Protein AF-A0A662DTV0-F1 (afdb_monomer)

pLDDT: mean 72.06, std 16.91, range [23.97, 91.62]

Structure (mmCIF, N/CA/C/O backbone):
data_AF-A0A662DTV0-F1
#
_entry.id   AF-A0A662DTV0-F1
#
loop_
_atom_site.group_PDB
_atom_site.id
_atom_site.type_symbol
_atom_site.label_atom_id
_atom_site.label_alt_id
_atom_site.label_comp_id
_atom_site.label_asym_id
_atom_site.label_entity_id
_atom_site.label_seq_id
_atom_site.pdbx_PDB_ins_code
_atom_site.Cartn_x
_atom_site.Cartn_y
_atom_site.Cartn_z
_atom_site.occupancy
_atom_site.B_iso_or_equiv
_atom_site.auth_seq_id
_atom_site.auth_comp_id
_atom_site.auth_asym_id
_atom_site.auth_atom_id
_atom_site.pdbx_PDB_model_num
ATOM 1 N N . MET A 1 1 ? -11.397 -15.034 25.113 1.00 41.50 1 MET A N 1
ATOM 2 C CA . MET A 1 1 ? -11.852 -14.228 23.962 1.00 41.50 1 MET A CA 1
ATOM 3 C C . MET A 1 1 ? -11.021 -12.964 23.970 1.00 41.50 1 MET A C 1
ATOM 5 O O . MET A 1 1 ? -11.025 -12.303 24.999 1.00 41.50 1 MET A O 1
ATOM 9 N N . ALA A 1 2 ? -10.273 -12.688 22.901 1.00 46.16 2 ALA A N 1
ATOM 10 C CA . ALA A 1 2 ? -9.520 -11.441 22.784 1.00 46.16 2 ALA A CA 1
ATOM 11 C C . ALA A 1 2 ? -10.490 -10.250 22.849 1.00 46.16 2 ALA A C 1
ATOM 13 O O . ALA A 1 2 ? -11.590 -10.316 22.279 1.00 46.16 2 ALA A O 1
ATOM 14 N N . SER A 1 3 ? -10.119 -9.193 23.571 1.00 58.50 3 SER A N 1
ATOM 15 C CA . SER A 1 3 ? -10.945 -7.985 23.652 1.00 58.50 3 SER A CA 1
ATOM 16 C C . SER A 1 3 ? -11.079 -7.343 22.260 1.00 58.50 3 SER A C 1
ATOM 18 O O . SER A 1 3 ? -10.345 -7.667 21.322 1.00 58.50 3 SER A O 1
ATOM 20 N N . LEU A 1 4 ? -12.065 -6.461 22.079 1.00 57.97 4 LEU A N 1
ATOM 21 C CA . LEU A 1 4 ? -12.204 -5.699 20.831 1.00 57.97 4 LEU A CA 1
ATOM 22 C C . LEU A 1 4 ? -10.923 -4.888 20.527 1.00 57.97 4 LEU A C 1
ATOM 24 O O . LEU A 1 4 ? -10.518 -4.800 19.374 1.00 57.97 4 LEU A O 1
ATOM 28 N N . ASP A 1 5 ? -10.256 -4.401 21.578 1.00 68.56 5 ASP A N 1
ATOM 29 C CA . ASP A 1 5 ? -8.988 -3.665 21.525 1.00 68.56 5 ASP A CA 1
ATOM 30 C C . ASP A 1 5 ? -7.803 -4.539 21.073 1.00 68.56 5 ASP A C 1
ATOM 32 O O . ASP A 1 5 ? -7.000 -4.145 20.232 1.00 68.56 5 ASP A O 1
ATOM 36 N N . GLU A 1 6 ? -7.726 -5.784 2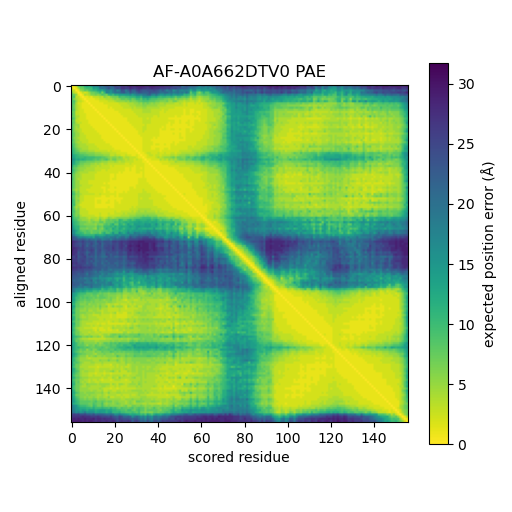1.543 1.00 73.44 6 GLU A N 1
ATOM 37 C CA . GLU A 1 6 ? -6.647 -6.703 21.165 1.00 73.44 6 GLU A CA 1
ATOM 38 C C . GLU A 1 6 ? -6.739 -7.116 19.687 1.00 73.44 6 GLU A C 1
ATOM 40 O O . GLU A 1 6 ? -5.738 -7.089 18.970 1.00 73.44 6 GLU A O 1
ATOM 45 N N . ARG A 1 7 ? -7.955 -7.394 19.192 1.00 69.75 7 ARG A N 1
ATOM 46 C CA . ARG A 1 7 ? -8.196 -7.649 17.759 1.00 69.75 7 ARG A CA 1
ATOM 47 C C . ARG A 1 7 ? -7.878 -6.430 16.897 1.00 69.75 7 ARG A C 1
ATOM 49 O O . ARG A 1 7 ? -7.305 -6.587 15.825 1.00 69.75 7 ARG A O 1
ATOM 56 N N . PHE A 1 8 ? -8.211 -5.232 17.370 1.00 75.06 8 PHE A N 1
ATOM 57 C CA . PHE A 1 8 ? -7.868 -3.983 16.694 1.00 75.06 8 PHE A CA 1
ATOM 58 C C . PHE A 1 8 ? -6.349 -3.823 16.528 1.00 75.06 8 PHE A C 1
ATOM 60 O O . PHE A 1 8 ? -5.864 -3.581 15.422 1.00 75.06 8 PHE A O 1
ATOM 67 N N . ARG A 1 9 ? -5.579 -4.031 17.601 1.00 80.06 9 ARG A N 1
ATOM 68 C CA . ARG A 1 9 ? -4.113 -3.938 17.554 1.00 80.06 9 ARG A CA 1
ATOM 69 C C . ARG A 1 9 ? -3.495 -4.983 16.627 1.00 80.06 9 ARG A C 1
ATOM 71 O O . ARG A 1 9 ? -2.518 -4.677 15.949 1.00 80.06 9 ARG A O 1
ATOM 78 N N . GLU A 1 10 ? -4.058 -6.188 16.579 1.00 79.12 10 GLU A N 1
ATOM 79 C CA . GLU A 1 10 ? -3.642 -7.241 15.644 1.00 79.12 10 GLU A CA 1
ATOM 80 C C . GLU A 1 10 ? -3.814 -6.790 14.183 1.00 79.12 10 GLU A C 1
ATOM 82 O O . GLU A 1 10 ? -2.883 -6.885 13.387 1.00 79.12 10 GLU A O 1
ATOM 87 N N . ILE A 1 11 ? -4.976 -6.221 13.851 1.00 75.06 11 ILE A N 1
ATOM 88 C CA . ILE A 1 11 ? -5.298 -5.734 12.502 1.00 75.06 11 ILE A CA 1
ATOM 89 C C . ILE A 1 11 ? -4.327 -4.636 12.069 1.00 75.06 11 ILE A C 1
ATOM 91 O O . ILE A 1 11 ? -3.787 -4.692 10.965 1.00 75.06 11 ILE A O 1
ATOM 95 N N . ILE A 1 12 ? -4.065 -3.660 12.942 1.00 79.00 12 ILE A N 1
ATOM 96 C CA . ILE A 1 12 ? -3.131 -2.572 12.632 1.00 79.00 12 ILE A CA 1
ATOM 97 C C . ILE A 1 12 ? -1.706 -3.104 12.435 1.00 79.00 12 ILE A C 1
ATOM 99 O O . ILE A 1 12 ? -1.008 -2.642 11.539 1.00 79.00 12 ILE A O 1
ATOM 103 N N . LYS A 1 13 ? -1.271 -4.111 13.202 1.00 83.31 13 LYS A N 1
ATOM 104 C CA . LYS A 1 13 ? 0.037 -4.753 12.982 1.00 83.31 13 LYS A CA 1
ATOM 105 C C . LYS A 1 13 ? 0.123 -5.459 11.630 1.00 83.31 13 LYS A C 1
ATOM 107 O O . LYS A 1 13 ? 1.164 -5.380 10.984 1.00 83.31 13 LYS A O 1
ATOM 112 N N . ILE A 1 14 ? -0.949 -6.129 11.201 1.00 80.62 14 ILE A N 1
ATOM 113 C CA . ILE A 1 14 ? -1.010 -6.755 9.872 1.00 80.62 14 ILE A CA 1
ATOM 114 C C . ILE A 1 14 ? -0.931 -5.679 8.786 1.00 80.62 14 ILE A C 1
ATOM 116 O O . ILE A 1 14 ? -0.141 -5.825 7.858 1.00 80.62 14 ILE A O 1
ATOM 120 N N . ALA A 1 15 ? -1.677 -4.579 8.934 1.00 78.00 15 ALA A N 1
ATOM 121 C CA . ALA A 1 15 ? -1.624 -3.449 8.009 1.00 78.00 15 ALA A CA 1
ATOM 122 C C . ALA A 1 15 ? -0.204 -2.861 7.911 1.00 78.00 15 ALA A C 1
ATOM 124 O O . ALA A 1 15 ? 0.338 -2.770 6.818 1.00 78.00 15 ALA A O 1
ATOM 125 N N . ILE A 1 16 ? 0.456 -2.587 9.046 1.00 82.44 16 ILE A N 1
ATOM 126 C CA . ILE A 1 16 ? 1.856 -2.121 9.078 1.00 82.44 16 ILE A CA 1
ATOM 127 C C . ILE A 1 16 ? 2.778 -3.094 8.338 1.00 82.44 16 ILE A C 1
ATOM 129 O O . ILE A 1 16 ? 3.610 -2.667 7.543 1.00 82.44 16 ILE A O 1
ATOM 133 N N . SER A 1 17 ? 2.635 -4.399 8.584 1.00 83.88 17 SER A N 1
ATOM 134 C CA . SER A 1 17 ? 3.464 -5.397 7.909 1.00 83.88 17 SER A CA 1
ATOM 135 C C . SER A 1 17 ? 3.215 -5.426 6.401 1.00 83.88 17 SER A C 1
ATOM 137 O O . SER A 1 17 ? 4.162 -5.639 5.646 1.00 83.88 17 SER A O 1
ATOM 139 N N . ASN A 1 18 ? 1.976 -5.219 5.948 1.00 79.06 18 ASN A N 1
ATOM 140 C CA . ASN A 1 18 ? 1.659 -5.138 4.524 1.00 79.06 18 ASN A CA 1
ATOM 141 C C . ASN A 1 18 ? 2.342 -3.930 3.870 1.00 79.06 18 ASN A C 1
ATOM 143 O O . ASN A 1 18 ? 2.998 -4.120 2.847 1.00 79.06 18 ASN A O 1
ATOM 147 N N . GLU A 1 19 ? 2.279 -2.755 4.501 1.00 81.62 19 GLU A N 1
ATOM 148 C CA . GLU A 1 19 ? 2.956 -1.537 4.031 1.00 81.62 19 GLU A CA 1
ATOM 149 C C . GLU A 1 19 ? 4.479 -1.717 3.947 1.00 81.62 19 GLU A C 1
ATOM 151 O O . GLU A 1 19 ? 5.105 -1.433 2.929 1.00 81.62 19 GLU A O 1
ATOM 156 N N . GLU A 1 20 ? 5.099 -2.290 4.982 1.00 86.00 20 GLU A N 1
ATOM 157 C CA . GLU A 1 20 ? 6.543 -2.573 4.982 1.00 86.00 20 GLU A CA 1
ATOM 158 C C . GLU A 1 20 ? 6.936 -3.594 3.899 1.00 86.00 20 GLU A C 1
ATOM 160 O O . GLU A 1 20 ? 8.000 -3.497 3.283 1.00 86.00 20 GLU A O 1
ATOM 165 N N . ASN A 1 21 ? 6.069 -4.573 3.629 1.00 84.25 21 ASN A N 1
ATOM 166 C CA . ASN A 1 21 ? 6.285 -5.546 2.563 1.00 84.25 21 ASN A CA 1
ATOM 167 C C . ASN A 1 21 ? 6.112 -4.930 1.165 1.00 84.25 21 ASN A C 1
ATOM 169 O O . ASN A 1 21 ? 6.797 -5.365 0.233 1.00 84.25 21 ASN A O 1
ATOM 173 N N . ALA A 1 22 ? 5.195 -3.974 0.994 1.00 78.81 22 ALA A N 1
ATOM 174 C CA . ALA A 1 22 ? 5.006 -3.225 -0.248 1.00 78.81 22 ALA A CA 1
ATOM 175 C C . ALA A 1 22 ? 6.206 -2.305 -0.511 1.00 78.81 22 ALA A C 1
ATOM 177 O O . ALA A 1 22 ? 6.817 -2.377 -1.578 1.00 78.81 22 ALA A O 1
ATOM 178 N N . GLU A 1 23 ? 6.646 -1.565 0.507 1.00 88.94 23 GLU A N 1
ATOM 179 C CA . GLU A 1 23 ? 7.847 -0.730 0.467 1.00 88.94 23 GLU A CA 1
ATOM 180 C C . GLU A 1 23 ? 9.074 -1.520 0.003 1.00 88.94 23 GLU A C 1
ATOM 182 O O . GLU A 1 23 ? 9.742 -1.152 -0.974 1.00 88.94 23 GLU A O 1
ATOM 187 N N . LYS A 1 24 ? 9.317 -2.667 0.649 1.00 89.19 24 LYS A N 1
ATOM 188 C CA . LYS A 1 24 ? 10.449 -3.529 0.321 1.00 89.19 24 LYS A CA 1
ATOM 189 C C . LYS A 1 24 ? 10.346 -4.052 -1.106 1.00 89.19 24 LYS A C 1
ATOM 191 O O . LYS A 1 24 ? 11.339 -4.054 -1.834 1.00 89.19 24 LYS A O 1
ATOM 196 N N . PHE A 1 25 ? 9.154 -4.490 -1.513 1.00 86.81 25 PHE A N 1
ATOM 197 C CA . PHE A 1 25 ? 8.901 -4.946 -2.876 1.00 86.81 25 PHE A CA 1
ATOM 198 C C . PHE A 1 25 ? 9.252 -3.858 -3.896 1.00 86.81 25 PHE A C 1
ATOM 200 O O . PHE A 1 25 ? 9.972 -4.134 -4.857 1.00 86.81 25 PHE A O 1
ATOM 207 N N . TYR A 1 26 ? 8.811 -2.623 -3.663 1.00 86.69 26 TYR A N 1
ATOM 208 C CA . TYR A 1 26 ? 9.067 -1.509 -4.565 1.00 86.69 26 TYR A CA 1
ATOM 209 C C . TYR A 1 26 ? 10.545 -1.134 -4.643 1.00 86.69 26 TYR A C 1
ATOM 211 O O . TYR A 1 26 ? 11.060 -0.911 -5.743 1.00 86.69 26 TYR A O 1
ATOM 219 N N . ARG A 1 27 ? 11.273 -1.150 -3.520 1.00 91.62 27 ARG A N 1
ATOM 220 C CA . ARG A 1 27 ? 12.732 -0.956 -3.537 1.00 91.62 27 ARG A CA 1
ATOM 221 C C . ARG A 1 27 ? 13.463 -2.068 -4.279 1.00 91.62 27 ARG A C 1
ATOM 223 O O . ARG A 1 27 ? 14.354 -1.780 -5.082 1.00 91.62 27 ARG A O 1
ATOM 230 N N . ASP A 1 28 ? 13.078 -3.319 -4.043 1.00 88.12 28 ASP A N 1
ATOM 231 C CA . ASP A 1 28 ? 13.673 -4.479 -4.708 1.00 88.12 28 ASP A CA 1
ATOM 232 C C . ASP A 1 28 ? 13.402 -4.446 -6.223 1.00 88.12 28 ASP A C 1
ATOM 234 O O . ASP A 1 28 ? 14.286 -4.761 -7.023 1.00 88.12 28 ASP A O 1
ATOM 238 N N . ALA A 1 29 ? 12.203 -4.026 -6.632 1.00 84.06 29 ALA A N 1
ATOM 239 C CA . ALA A 1 29 ? 11.834 -3.826 -8.029 1.00 84.06 29 ALA A CA 1
ATOM 240 C C . ALA A 1 29 ? 12.626 -2.673 -8.673 1.00 84.06 29 ALA A C 1
ATOM 242 O O . ALA A 1 29 ? 13.192 -2.837 -9.758 1.00 84.06 29 ALA A O 1
ATOM 243 N N . ALA A 1 30 ? 12.741 -1.534 -7.982 1.00 88.06 30 ALA A N 1
ATOM 244 C CA . ALA A 1 30 ? 13.502 -0.369 -8.433 1.00 88.06 30 ALA A CA 1
ATOM 245 C C . ALA A 1 30 ? 14.997 -0.676 -8.641 1.00 88.06 30 ALA A C 1
ATOM 247 O O . ALA A 1 30 ? 15.644 -0.081 -9.502 1.00 88.06 30 ALA A O 1
ATOM 248 N N . ALA A 1 31 ? 15.555 -1.613 -7.869 1.00 87.62 31 ALA A N 1
ATOM 249 C CA . ALA A 1 31 ? 16.939 -2.058 -8.019 1.00 87.62 31 ALA A CA 1
ATOM 250 C C . ALA A 1 31 ? 17.172 -2.946 -9.258 1.00 87.62 31 ALA A C 1
ATOM 252 O O . ALA A 1 31 ? 18.312 -3.070 -9.708 1.00 87.62 31 ALA A O 1
ATOM 253 N N . LYS A 1 32 ? 16.117 -3.568 -9.803 1.00 81.44 32 LYS A N 1
ATOM 254 C CA . LYS A 1 32 ? 16.195 -4.538 -10.912 1.00 81.44 32 LYS A CA 1
ATOM 255 C C . LYS A 1 32 ? 15.799 -3.953 -12.270 1.00 81.44 32 LYS A C 1
ATOM 257 O O . LYS A 1 32 ? 16.231 -4.467 -13.302 1.00 81.44 32 LYS A O 1
ATOM 262 N N . VAL A 1 33 ? 14.978 -2.903 -12.292 1.00 75.88 33 VAL A N 1
ATOM 263 C CA . VAL A 1 33 ? 14.552 -2.249 -13.537 1.00 75.88 33 VAL A CA 1
ATOM 264 C C . VAL A 1 33 ? 15.678 -1.399 -14.142 1.00 75.88 33 VAL A C 1
ATOM 266 O O . VAL A 1 33 ? 16.464 -0.779 -13.431 1.00 75.88 33 VAL A O 1
ATOM 269 N N . LYS A 1 34 ? 15.766 -1.383 -15.479 1.00 76.56 34 LYS A N 1
ATOM 270 C CA . LYS A 1 34 ? 16.810 -0.658 -16.231 1.00 76.56 34 LYS A CA 1
ATOM 271 C C . LYS A 1 34 ? 16.401 0.748 -16.677 1.00 76.56 34 LYS A C 1
ATOM 273 O O . LYS A 1 34 ? 17.269 1.539 -17.017 1.00 76.56 34 LYS A O 1
ATOM 278 N N . LEU A 1 35 ? 15.101 1.022 -16.735 1.00 76.44 35 LEU A N 1
ATOM 279 C CA . LEU A 1 35 ? 14.543 2.295 -17.184 1.00 76.44 35 LEU A CA 1
ATOM 280 C C . LEU A 1 35 ? 14.503 3.293 -16.015 1.00 76.44 35 LEU A C 1
ATOM 282 O O . LEU A 1 35 ? 13.964 2.982 -14.952 1.00 76.44 35 LEU A O 1
ATOM 286 N N . ASP A 1 36 ? 15.060 4.489 -16.205 1.00 79.62 36 ASP A N 1
ATOM 287 C CA . ASP A 1 36 ? 15.213 5.486 -15.132 1.00 79.62 36 ASP A CA 1
ATOM 288 C C . ASP A 1 36 ? 13.875 6.073 -14.653 1.00 79.62 36 ASP A C 1
ATOM 290 O O . ASP A 1 36 ? 13.684 6.302 -13.453 1.00 79.62 36 ASP A O 1
ATOM 294 N N . HIS A 1 37 ? 12.919 6.282 -15.562 1.00 75.31 37 HIS A N 1
ATOM 295 C CA . HIS A 1 37 ? 11.580 6.761 -15.208 1.00 75.31 37 HIS A CA 1
ATOM 296 C C . HIS A 1 37 ? 10.802 5.706 -14.418 1.00 75.31 37 HIS A C 1
ATOM 298 O O . HIS A 1 37 ? 10.217 6.022 -13.384 1.00 75.31 37 HIS A O 1
ATOM 304 N N . ALA A 1 38 ? 10.889 4.439 -14.830 1.00 76.50 38 ALA A N 1
ATOM 305 C CA . ALA A 1 38 ? 10.314 3.311 -14.107 1.00 76.50 38 ALA A CA 1
ATOM 306 C C . ALA A 1 38 ? 10.890 3.176 -12.693 1.00 76.50 38 ALA A C 1
ATOM 308 O O . ALA A 1 38 ? 10.157 2.995 -11.722 1.00 76.50 38 ALA A O 1
ATOM 309 N N . LYS A 1 39 ? 12.215 3.301 -12.566 1.00 84.44 39 LYS A N 1
ATOM 310 C CA . LYS A 1 39 ? 12.905 3.287 -11.275 1.00 84.44 39 LYS A CA 1
ATOM 311 C C . LYS A 1 39 ? 12.423 4.415 -10.367 1.00 84.44 39 LYS A C 1
ATOM 313 O O . LYS A 1 39 ? 12.174 4.176 -9.189 1.00 84.44 39 LYS A O 1
ATOM 318 N N . THR A 1 40 ? 12.285 5.622 -10.911 1.00 86.31 40 THR A N 1
ATOM 319 C CA . THR A 1 40 ? 11.772 6.783 -10.170 1.00 86.31 40 THR A CA 1
ATOM 320 C C . THR A 1 40 ? 10.352 6.528 -9.669 1.00 86.31 40 THR A C 1
ATOM 322 O O . THR A 1 40 ? 10.110 6.669 -8.474 1.00 86.31 40 THR A O 1
ATOM 325 N N . ALA A 1 41 ? 9.451 6.054 -10.535 1.00 79.19 41 ALA A N 1
ATOM 326 C CA . ALA A 1 41 ? 8.071 5.749 -10.159 1.00 79.19 41 ALA A CA 1
ATOM 327 C C . ALA A 1 41 ? 7.979 4.689 -9.043 1.00 79.19 41 ALA A C 1
ATOM 329 O O . ALA A 1 41 ? 7.229 4.865 -8.087 1.00 79.19 41 ALA A O 1
ATOM 330 N N . LEU A 1 42 ? 8.779 3.619 -9.119 1.00 85.06 42 LEU A N 1
ATOM 331 C CA . LEU A 1 42 ? 8.820 2.579 -8.082 1.00 85.06 42 LEU A CA 1
ATOM 332 C C . LEU A 1 42 ? 9.371 3.111 -6.746 1.00 85.06 42 LEU A C 1
ATOM 334 O O . LEU A 1 42 ? 8.881 2.739 -5.685 1.00 85.06 42 LEU A O 1
ATOM 338 N N . LEU A 1 43 ? 10.373 3.995 -6.769 1.00 89.19 43 LEU A N 1
ATOM 339 C CA . LEU A 1 43 ? 10.909 4.607 -5.546 1.00 89.19 43 LEU A CA 1
ATOM 340 C C . LEU A 1 43 ? 9.944 5.612 -4.905 1.00 89.19 43 LEU A C 1
ATOM 342 O O . LEU A 1 43 ? 9.974 5.773 -3.684 1.00 89.19 43 LEU A O 1
ATOM 346 N N . GLU A 1 44 ? 9.117 6.286 -5.704 1.00 81.94 44 GLU A N 1
ATOM 347 C CA . GLU A 1 44 ? 8.043 7.146 -5.203 1.00 81.94 44 GLU A CA 1
ATOM 348 C C . GLU A 1 44 ? 6.977 6.326 -4.477 1.00 81.94 44 GLU A C 1
ATOM 350 O O . GLU A 1 44 ? 6.686 6.646 -3.327 1.00 81.94 44 GLU A O 1
ATOM 355 N N . LEU A 1 45 ? 6.510 5.222 -5.077 1.00 78.44 45 LEU A N 1
ATOM 356 C CA . LEU A 1 45 ? 5.580 4.290 -4.424 1.00 78.44 45 LEU A CA 1
ATOM 357 C C . LEU A 1 45 ? 6.163 3.765 -3.105 1.00 78.44 45 LEU A C 1
ATOM 359 O O . LEU A 1 45 ? 5.543 3.904 -2.060 1.00 78.44 45 LEU A O 1
ATOM 363 N N . ALA A 1 46 ? 7.422 3.302 -3.093 1.00 84.88 46 ALA A N 1
ATOM 364 C CA . ALA A 1 46 ? 8.081 2.863 -1.853 1.00 84.88 46 ALA A CA 1
ATOM 365 C C . ALA A 1 46 ? 8.072 3.935 -0.742 1.00 84.88 46 ALA A C 1
ATOM 367 O O . ALA A 1 46 ? 7.979 3.631 0.451 1.00 84.88 46 ALA A O 1
ATOM 368 N N . LYS A 1 47 ? 8.217 5.210 -1.115 1.00 80.44 47 LYS A N 1
ATOM 369 C CA . LYS A 1 47 ? 8.197 6.322 -0.162 1.00 80.44 47 LYS A CA 1
ATOM 370 C C . LYS A 1 47 ? 6.786 6.579 0.380 1.00 80.44 47 LYS A C 1
ATOM 372 O O . LYS A 1 47 ? 6.670 6.925 1.555 1.00 80.44 47 LYS A O 1
ATOM 377 N N . GLU A 1 48 ? 5.757 6.426 -0.448 1.00 69.31 48 GLU A N 1
ATOM 378 C CA . GLU A 1 48 ? 4.350 6.527 -0.041 1.00 69.31 48 GLU A CA 1
ATOM 379 C C . GLU A 1 48 ? 4.019 5.440 1.001 1.00 69.31 48 GLU A C 1
ATOM 381 O O . GLU A 1 48 ? 3.618 5.796 2.114 1.00 69.31 48 GLU A O 1
ATOM 386 N N . GLU A 1 49 ? 4.396 4.178 0.752 1.00 77.88 49 GLU A N 1
ATOM 387 C CA . GLU A 1 49 ? 4.183 3.066 1.706 1.00 77.88 49 GLU A CA 1
ATOM 388 C C . GLU A 1 49 ? 4.933 3.249 3.029 1.00 77.88 49 GLU A C 1
ATOM 390 O O . GLU A 1 49 ? 4.443 2.912 4.109 1.00 77.88 49 GLU A O 1
ATOM 395 N N . THR A 1 50 ? 6.128 3.854 2.986 1.00 79.25 50 THR A N 1
ATOM 396 C CA . THR A 1 50 ? 6.846 4.222 4.219 1.00 79.25 50 THR A CA 1
ATOM 397 C C . THR A 1 50 ? 5.991 5.168 5.071 1.00 79.25 50 THR A C 1
ATOM 399 O O . THR A 1 50 ? 5.866 4.984 6.284 1.00 79.25 50 THR A O 1
ATOM 402 N N . GLY A 1 51 ? 5.379 6.173 4.438 1.00 73.06 51 GLY A N 1
ATOM 403 C CA . GLY A 1 51 ? 4.502 7.131 5.107 1.00 73.06 51 GLY A CA 1
ATOM 404 C C . GLY A 1 51 ? 3.243 6.479 5.684 1.00 73.06 51 GLY A C 1
ATOM 405 O O . GLY A 1 51 ? 2.833 6.829 6.796 1.00 73.06 51 GLY A O 1
ATOM 406 N N . HIS A 1 52 ? 2.661 5.508 4.976 1.00 76.44 52 HIS A N 1
ATOM 407 C CA . HIS A 1 52 ? 1.522 4.721 5.452 1.00 76.44 52 HIS A CA 1
ATOM 408 C C . HIS A 1 52 ? 1.885 3.886 6.683 1.00 76.44 52 HIS A C 1
ATOM 410 O O . HIS A 1 52 ? 1.221 3.994 7.720 1.00 76.44 52 HIS A O 1
ATOM 416 N N . ALA A 1 53 ? 2.991 3.136 6.626 1.00 77.69 53 ALA A N 1
ATOM 417 C CA . ALA A 1 53 ? 3.480 2.340 7.749 1.00 77.69 53 ALA A CA 1
ATOM 418 C C . ALA A 1 53 ? 3.739 3.207 8.993 1.00 77.69 53 ALA A C 1
ATOM 420 O O . ALA A 1 53 ? 3.337 2.851 10.103 1.00 77.69 53 ALA A O 1
ATOM 421 N N . GLU A 1 54 ? 4.387 4.365 8.829 1.00 77.88 54 GLU A N 1
ATOM 422 C CA . GLU A 1 54 ? 4.635 5.309 9.924 1.00 77.88 54 GLU A CA 1
ATOM 423 C C . GLU A 1 54 ? 3.341 5.867 10.524 1.00 77.88 54 GLU A C 1
ATOM 425 O O . GLU A 1 54 ? 3.229 6.015 11.745 1.00 77.88 54 GLU A O 1
ATOM 430 N N . PHE A 1 55 ? 2.351 6.174 9.687 1.00 72.56 55 PHE A N 1
ATOM 431 C CA . PHE A 1 55 ? 1.051 6.652 10.139 1.00 72.56 55 PHE A CA 1
ATOM 432 C C . PHE A 1 55 ? 0.296 5.581 10.939 1.00 72.56 55 PHE A C 1
ATOM 434 O O . PHE A 1 55 ? -0.194 5.862 12.035 1.00 72.56 55 PHE A O 1
ATOM 441 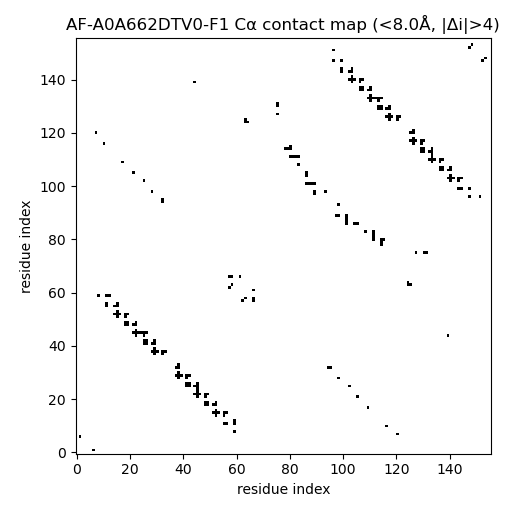N N . LEU A 1 56 ? 0.276 4.339 10.452 1.00 76.75 56 LEU A N 1
ATOM 442 C CA . LEU A 1 56 ? -0.337 3.206 11.146 1.00 76.75 56 LEU A CA 1
ATOM 443 C C . LEU A 1 56 ? 0.379 2.874 12.466 1.00 76.75 56 LEU A C 1
ATOM 445 O O . LEU A 1 56 ? -0.280 2.579 13.464 1.00 76.75 56 LEU A O 1
ATOM 449 N N . LYS A 1 57 ? 1.714 2.992 12.520 1.00 83.75 57 LYS A N 1
ATOM 450 C CA . LYS A 1 57 ? 2.491 2.864 13.768 1.00 83.75 57 LYS A CA 1
ATOM 451 C C . LYS A 1 57 ? 2.079 3.913 14.800 1.00 83.75 57 LYS A C 1
ATOM 453 O O . LYS A 1 57 ? 1.834 3.561 15.952 1.00 83.75 57 LYS A O 1
ATOM 458 N N . LYS A 1 58 ? 1.905 5.175 14.387 1.00 76.44 58 LYS A N 1
ATOM 459 C CA . LYS A 1 58 ? 1.405 6.240 15.277 1.00 76.44 58 LYS A CA 1
ATOM 460 C C . LYS A 1 58 ? 0.006 5.929 15.805 1.00 76.44 58 LYS A C 1
ATOM 462 O O . LYS A 1 58 ? -0.237 6.121 16.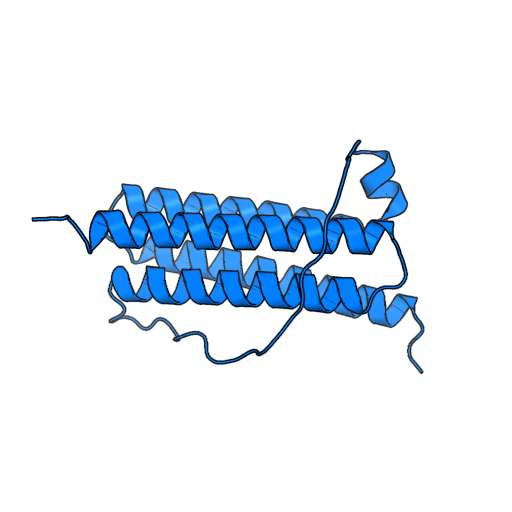992 1.00 76.44 58 LYS A O 1
ATOM 467 N N . ILE A 1 59 ? -0.887 5.396 14.967 1.00 76.81 59 ILE A N 1
ATOM 468 C CA . ILE A 1 59 ? -2.219 4.941 15.400 1.00 76.81 59 ILE A CA 1
ATOM 469 C C . ILE A 1 59 ? -2.111 3.818 16.440 1.00 76.81 59 ILE A C 1
ATOM 471 O O . ILE A 1 59 ? -2.832 3.838 17.436 1.00 76.81 59 ILE A O 1
ATOM 475 N N . LEU A 1 60 ? -1.207 2.854 16.244 1.00 82.06 60 LEU A N 1
ATOM 476 C CA . LEU A 1 60 ? -1.009 1.739 17.175 1.00 82.06 60 LEU A CA 1
ATOM 477 C C . LEU A 1 60 ? -0.468 2.189 18.547 1.00 82.06 60 LEU A C 1
ATOM 479 O O . LEU A 1 60 ? -0.771 1.559 19.570 1.00 82.06 60 LEU A O 1
ATOM 483 N N . GLU A 1 61 ? 0.351 3.243 18.560 1.00 83.81 61 GLU A N 1
ATOM 484 C CA . GLU A 1 61 ? 0.986 3.805 19.758 1.00 83.81 61 GLU A CA 1
ATOM 485 C C . GLU A 1 61 ? 0.086 4.787 20.517 1.00 83.81 61 GLU A C 1
ATOM 487 O O . GLU A 1 61 ? 0.009 4.714 21.741 1.00 83.81 61 GLU A O 1
ATOM 492 N N . GLN A 1 62 ? -0.571 5.704 19.802 1.00 78.06 62 GLN A N 1
ATOM 493 C CA . GLN A 1 62 ? -1.257 6.870 20.379 1.00 78.06 62 GLN A CA 1
ATOM 494 C C . GLN A 1 62 ? -2.786 6.749 20.336 1.00 78.06 62 GLN A C 1
ATOM 496 O O . GLN A 1 62 ? -3.483 7.489 21.024 1.00 78.06 62 GLN A O 1
ATOM 501 N N . GLY A 1 63 ? -3.317 5.806 19.555 1.00 71.31 63 GLY A N 1
ATOM 502 C CA . GLY A 1 63 ? -4.746 5.681 19.297 1.00 71.31 63 GLY A CA 1
ATOM 503 C C . GLY A 1 63 ? -5.230 6.601 18.172 1.00 71.31 63 GLY A C 1
ATOM 504 O O . GLY A 1 63 ? -4.630 7.624 17.846 1.00 71.31 63 GLY A O 1
ATOM 505 N N . VAL A 1 64 ? -6.348 6.214 17.553 1.00 69.19 64 VAL A N 1
ATOM 506 C CA . VAL A 1 64 ? -6.929 6.901 16.385 1.00 69.19 64 VAL A CA 1
ATOM 507 C C . VAL A 1 64 ? -7.345 8.340 16.712 1.00 69.19 64 VAL A C 1
ATOM 509 O O . VAL A 1 64 ? -7.185 9.233 15.883 1.00 69.19 64 VAL A O 1
ATOM 512 N N . GLU A 1 65 ? -7.862 8.582 17.919 1.00 66.38 65 GLU A N 1
ATOM 513 C CA . GLU A 1 65 ? -8.405 9.888 18.304 1.00 66.38 65 GLU A CA 1
ATOM 514 C C . GLU A 1 65 ? -7.332 10.972 18.415 1.00 66.38 65 GLU A C 1
ATOM 516 O O . GLU A 1 65 ? -7.521 12.061 17.878 1.00 66.38 65 GLU A O 1
ATOM 521 N N . GLU A 1 66 ? -6.199 10.657 19.042 1.00 68.38 66 GLU A N 1
ATOM 522 C CA . GLU A 1 66 ? -5.076 11.585 19.219 1.00 68.38 66 GLU A CA 1
ATOM 523 C C . GLU A 1 66 ? -4.459 11.963 17.860 1.00 68.38 66 GLU A C 1
ATOM 525 O O . GLU A 1 66 ? -4.181 13.129 17.574 1.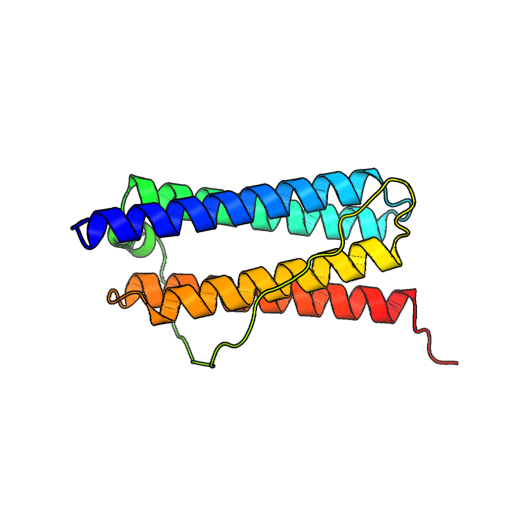00 68.38 66 GLU A O 1
ATOM 530 N N . VAL A 1 67 ? -4.321 10.974 16.968 1.00 61.06 67 VAL A N 1
ATOM 531 C CA . VAL A 1 67 ? -3.734 11.151 15.632 1.00 61.06 67 VAL A CA 1
ATOM 532 C C . VAL A 1 67 ? -4.645 11.967 14.706 1.00 61.06 67 VAL A C 1
ATOM 534 O O . VAL A 1 67 ? -4.152 12.791 13.931 1.00 61.06 67 VAL A O 1
ATOM 537 N N . LEU A 1 68 ? -5.966 11.767 14.775 1.00 57.47 68 LEU A N 1
ATOM 538 C CA . LEU A 1 68 ? -6.935 12.513 13.962 1.00 57.47 68 LEU A CA 1
ATOM 539 C C . LEU A 1 68 ? -7.260 13.897 14.524 1.00 57.47 68 LEU A C 1
ATOM 541 O O . LEU A 1 68 ? -7.491 14.814 13.743 1.00 57.47 68 LEU A O 1
ATOM 545 N N . ALA A 1 69 ? -7.225 14.105 15.842 1.00 58.50 69 ALA A N 1
ATOM 546 C CA . ALA A 1 69 ? -7.347 15.449 16.416 1.00 58.50 69 ALA A CA 1
ATOM 547 C C . ALA A 1 69 ? -6.252 16.399 15.886 1.00 58.50 69 ALA A C 1
ATOM 549 O O . ALA A 1 69 ? -6.462 17.608 15.785 1.00 58.50 69 ALA A O 1
ATOM 550 N N . ALA A 1 70 ? -5.111 15.841 15.471 1.00 58.47 70 ALA A N 1
ATOM 551 C CA . ALA A 1 70 ? -4.036 16.565 14.808 1.00 58.47 70 ALA A CA 1
ATOM 552 C C . ALA A 1 70 ? -4.238 16.782 13.286 1.00 58.47 70 ALA A C 1
ATOM 554 O O . ALA A 1 70 ? -3.445 17.508 12.681 1.00 58.47 70 ALA A O 1
ATOM 555 N N . ARG A 1 71 ? -5.254 16.184 12.635 1.00 49.59 71 ARG A N 1
ATOM 556 C CA . ARG A 1 71 ? -5.481 16.253 11.171 1.00 49.59 71 ARG A CA 1
ATOM 557 C C . ARG A 1 71 ? -6.966 16.458 10.812 1.00 49.59 71 ARG A C 1
ATOM 559 O O . ARG A 1 71 ? -7.786 15.563 10.969 1.00 49.59 71 ARG A O 1
ATOM 566 N N . GLN A 1 72 ? -7.309 17.619 10.247 1.00 45.94 72 GLN A N 1
ATOM 567 C CA . GLN A 1 72 ? -8.652 17.902 9.705 1.00 45.94 72 GLN A CA 1
ATOM 568 C C . GLN A 1 72 ? -8.917 17.038 8.456 1.00 45.94 72 GLN A C 1
ATOM 570 O O . GLN A 1 72 ? -8.119 17.106 7.524 1.00 45.94 72 GLN A O 1
ATOM 575 N N . THR A 1 73 ? -9.991 16.236 8.407 1.00 42.75 73 THR A N 1
ATOM 576 C CA . THR A 1 73 ? -10.342 15.431 7.211 1.00 42.75 73 THR A CA 1
ATOM 577 C C . THR A 1 73 ? -11.858 15.260 7.026 1.00 42.75 73 THR A C 1
ATOM 579 O O . THR A 1 73 ? -12.574 15.018 7.995 1.00 42.75 73 THR A O 1
ATOM 582 N N . GLU A 1 74 ? -12.320 15.383 5.773 1.00 37.84 74 GLU A N 1
ATOM 583 C CA . GLU A 1 74 ? -13.707 15.207 5.308 1.00 37.84 74 GLU A CA 1
ATOM 584 C C . GLU A 1 74 ? -13.824 14.079 4.254 1.00 37.84 74 GLU A C 1
ATOM 586 O O . GLU A 1 74 ? -13.009 13.986 3.338 1.00 37.84 74 GLU A O 1
ATOM 591 N N . GLU A 1 75 ? -14.898 13.298 4.438 1.00 35.47 75 GLU A N 1
ATOM 592 C CA . GLU A 1 75 ? -15.747 12.506 3.519 1.00 35.47 75 GLU A CA 1
ATOM 593 C C . GLU A 1 75 ? -15.276 11.218 2.796 1.00 35.47 75 GLU A C 1
ATOM 595 O O . GLU A 1 75 ? -14.138 11.047 2.374 1.00 35.47 75 GLU A O 1
ATOM 600 N N . ILE A 1 76 ? -16.245 10.287 2.711 1.00 36.59 76 ILE A N 1
ATOM 601 C CA . ILE A 1 76 ? -16.186 8.824 2.495 1.00 36.59 76 ILE A CA 1
ATOM 602 C C . ILE A 1 76 ? -17.291 8.426 1.492 1.00 36.59 76 ILE A C 1
ATOM 604 O O . ILE A 1 76 ? -18.380 8.988 1.608 1.00 36.59 76 ILE A O 1
ATOM 608 N N . LEU A 1 77 ? -17.108 7.391 0.640 1.00 27.72 77 LEU A N 1
ATOM 609 C CA . LEU A 1 77 ? -18.214 6.484 0.232 1.00 27.72 77 LEU A CA 1
ATOM 610 C C . LEU A 1 77 ? -17.806 5.102 -0.371 1.00 27.72 77 LEU A C 1
ATOM 612 O O . LEU A 1 77 ? -17.073 5.008 -1.346 1.00 27.72 77 LEU A O 1
ATOM 616 N N . ASP A 1 78 ? -18.381 4.074 0.275 1.00 28.36 78 ASP A N 1
ATOM 617 C CA . ASP A 1 78 ? -18.661 2.624 0.068 1.00 28.36 78 ASP A CA 1
ATOM 618 C C . ASP A 1 78 ? -18.396 1.876 -1.270 1.00 28.36 78 ASP A C 1
ATOM 620 O O . ASP A 1 78 ? -18.910 2.309 -2.292 1.00 28.36 78 ASP A O 1
ATOM 624 N N . PHE A 1 79 ? -17.771 0.669 -1.233 1.00 26.80 79 PHE A N 1
ATOM 625 C CA . PHE A 1 79 ? -18.004 -0.471 -2.166 1.00 26.80 79 PHE A CA 1
ATOM 626 C C . PHE A 1 79 ? -17.530 -1.856 -1.629 1.00 26.80 79 PHE A C 1
ATOM 628 O O . PHE A 1 79 ? -16.649 -1.969 -0.787 1.00 26.80 79 PHE A O 1
ATOM 635 N N . LYS A 1 80 ? -18.151 -2.941 -2.131 1.00 25.02 80 LYS A N 1
ATOM 636 C CA . LYS A 1 80 ? -18.078 -4.348 -1.657 1.00 25.02 80 LYS A CA 1
ATOM 637 C C . LYS A 1 80 ? -16.845 -5.158 -2.122 1.00 25.02 80 LYS A C 1
ATOM 639 O O . LYS A 1 80 ? -16.378 -5.003 -3.242 1.00 25.02 80 LYS A O 1
ATOM 644 N N . ILE A 1 81 ? -16.443 -6.119 -1.278 1.00 27.39 81 ILE A N 1
ATOM 645 C CA . ILE A 1 81 ? -15.300 -7.065 -1.364 1.00 27.39 81 ILE A CA 1
ATOM 646 C C . ILE A 1 81 ? -15.638 -8.358 -2.132 1.00 27.39 81 ILE A C 1
ATOM 648 O O . ILE A 1 81 ? -16.700 -8.907 -1.840 1.00 27.39 81 ILE A O 1
ATOM 652 N N . VAL A 1 82 ? -14.708 -8.908 -2.948 1.00 23.97 82 VAL A N 1
ATOM 653 C CA . VAL A 1 82 ? -14.491 -10.372 -3.152 1.00 23.97 82 VAL A CA 1
ATOM 654 C C . VAL A 1 82 ? -13.045 -10.720 -3.610 1.00 23.97 82 VAL A C 1
ATOM 656 O O . VAL A 1 82 ? -12.538 -10.137 -4.560 1.00 23.97 82 VAL A O 1
ATOM 659 N N . ASP A 1 83 ? -12.503 -11.755 -2.948 1.00 28.50 83 ASP A N 1
ATOM 660 C CA . ASP A 1 83 ? -11.396 -12.712 -3.199 1.00 28.50 83 ASP A CA 1
ATOM 661 C C . ASP A 1 83 ? -9.917 -12.314 -3.407 1.00 28.50 83 ASP A C 1
ATOM 663 O O . ASP A 1 83 ? -9.462 -11.892 -4.470 1.00 28.50 83 ASP A O 1
ATOM 667 N N . TYR A 1 84 ? -9.146 -12.740 -2.396 1.00 30.08 84 TYR A N 1
ATOM 668 C CA . TYR A 1 84 ? -7.713 -13.023 -2.382 1.00 30.08 84 TYR A CA 1
ATOM 669 C C . TYR A 1 84 ? -7.366 -14.252 -3.241 1.00 30.08 84 TYR A C 1
ATOM 671 O O . TYR A 1 84 ? -7.949 -15.316 -3.038 1.00 30.08 84 TYR A O 1
ATOM 679 N N . LEU A 1 85 ? -6.325 -14.147 -4.085 1.00 28.11 85 LEU A N 1
ATOM 680 C CA . LEU A 1 85 ? -5.124 -15.012 -4.070 1.00 28.11 85 LEU A CA 1
ATOM 681 C C . LEU A 1 85 ? -4.174 -14.780 -5.272 1.00 28.11 85 LEU A C 1
ATOM 683 O O . LEU A 1 85 ? -4.572 -14.373 -6.358 1.00 28.11 85 LEU A O 1
ATOM 687 N N . SER A 1 86 ? -2.907 -15.128 -5.005 1.00 34.84 86 SER A N 1
ATOM 688 C CA . SER A 1 86 ? -1.734 -15.352 -5.875 1.00 34.84 86 SER A CA 1
ATOM 689 C C . SER A 1 86 ? -1.017 -14.153 -6.508 1.00 34.84 86 SER A C 1
ATOM 691 O O . SER A 1 86 ? -1.021 -14.014 -7.728 1.00 34.84 86 SER A O 1
ATOM 693 N N . VAL A 1 87 ? -0.288 -13.365 -5.706 1.00 44.59 87 VAL A N 1
ATOM 694 C CA . VAL A 1 87 ? 0.771 -12.479 -6.231 1.00 44.59 87 VAL A CA 1
ATOM 695 C C . VAL A 1 87 ? 1.833 -13.325 -6.937 1.00 44.59 87 VAL A C 1
ATOM 697 O O . VAL A 1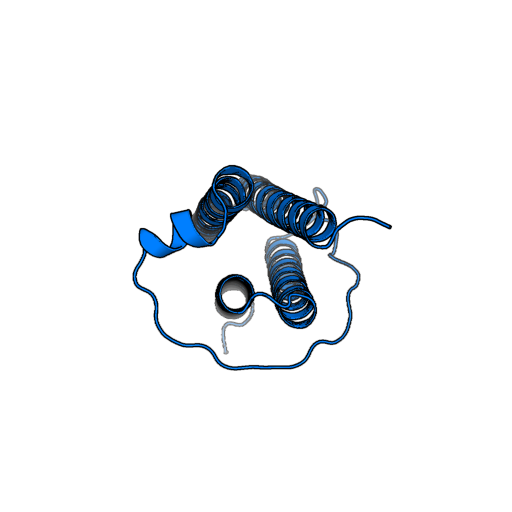 87 ? 2.377 -14.255 -6.341 1.00 44.59 87 VAL A O 1
ATOM 700 N N . LYS A 1 88 ? 2.148 -13.005 -8.195 1.00 47.00 88 LYS A N 1
ATOM 701 C CA . LYS A 1 88 ? 3.280 -13.605 -8.916 1.00 47.00 88 LYS A CA 1
ATOM 702 C C . LYS A 1 88 ? 4.587 -13.246 -8.191 1.00 47.00 88 LYS A C 1
ATOM 704 O O . LYS A 1 88 ? 4.927 -12.069 -8.082 1.00 47.00 88 LYS A O 1
ATOM 709 N N . GLU A 1 89 ? 5.314 -14.238 -7.675 1.00 51.75 89 GLU A N 1
ATOM 710 C CA . GLU A 1 89 ? 6.628 -14.003 -7.063 1.00 51.75 89 GLU A CA 1
ATOM 711 C C . GLU A 1 89 ? 7.632 -13.549 -8.132 1.00 51.75 89 GLU A C 1
ATOM 713 O O . GLU A 1 89 ? 7.857 -14.241 -9.128 1.00 51.75 89 GLU A O 1
ATOM 718 N N . LEU A 1 90 ? 8.237 -12.374 -7.932 1.00 57.53 90 LEU A N 1
ATOM 719 C CA . LEU A 1 90 ? 9.275 -11.865 -8.824 1.00 57.53 90 LEU A CA 1
ATOM 720 C C . LEU A 1 90 ? 10.584 -12.632 -8.597 1.00 57.53 90 LEU A C 1
ATOM 722 O O . LEU A 1 90 ? 11.197 -12.533 -7.534 1.00 57.53 90 LEU A O 1
ATOM 726 N N . ASN A 1 91 ? 11.056 -13.338 -9.620 1.00 58.66 91 ASN A N 1
ATOM 727 C CA . ASN A 1 91 ? 12.386 -13.950 -9.659 1.00 58.66 91 ASN A CA 1
ATOM 728 C C . ASN A 1 91 ? 13.379 -13.109 -10.491 1.00 58.66 91 ASN A C 1
ATOM 730 O O . ASN A 1 91 ? 13.026 -12.054 -11.023 1.00 58.66 91 ASN A O 1
ATOM 734 N N . GLU A 1 92 ? 14.629 -13.562 -10.595 1.00 51.69 92 GLU A N 1
ATOM 735 C CA . GLU A 1 92 ? 15.714 -12.883 -11.330 1.00 51.69 92 GLU A CA 1
ATOM 736 C C . GLU A 1 92 ? 15.466 -12.712 -12.843 1.00 51.69 92 GLU A C 1
ATOM 738 O O . GLU A 1 92 ? 16.117 -11.886 -13.476 1.00 51.69 92 GLU A O 1
ATOM 743 N N . TYR A 1 93 ? 14.501 -13.440 -13.410 1.00 55.41 93 TYR A N 1
ATOM 744 C CA . TYR A 1 93 ? 14.109 -13.365 -14.820 1.00 55.41 93 TYR A CA 1
ATOM 745 C C . TYR A 1 93 ? 12.891 -12.465 -15.059 1.00 55.41 93 TYR A C 1
ATOM 747 O O . TYR A 1 93 ? 12.473 -12.313 -16.206 1.00 55.41 93 TYR A O 1
ATOM 755 N N . SER A 1 94 ? 12.316 -11.880 -14.002 1.00 64.81 94 SER A N 1
ATOM 756 C CA . SER A 1 94 ? 11.132 -11.025 -14.123 1.00 64.81 94 SER A CA 1
ATOM 757 C C . SER A 1 94 ? 11.475 -9.790 -14.942 1.00 64.81 94 SER A C 1
ATOM 759 O O . SER A 1 94 ? 12.334 -8.991 -14.555 1.00 64.81 94 SER A O 1
ATOM 761 N N . ASN A 1 95 ? 10.812 -9.638 -16.082 1.00 73.31 95 ASN A N 1
ATOM 762 C CA . ASN A 1 95 ? 10.977 -8.455 -16.910 1.00 73.31 95 ASN A CA 1
ATOM 763 C C . ASN A 1 95 ? 10.169 -7.280 -16.319 1.00 73.31 95 ASN A C 1
ATOM 765 O O . ASN A 1 95 ? 9.446 -7.421 -15.332 1.00 73.31 95 ASN A O 1
ATOM 769 N N . TYR A 1 96 ? 10.294 -6.092 -16.908 1.00 76.06 96 TYR A N 1
ATOM 770 C CA . TYR A 1 96 ? 9.589 -4.917 -16.392 1.00 76.06 96 TYR A CA 1
ATOM 771 C C . TYR A 1 96 ? 8.054 -5.076 -16.425 1.00 76.06 96 TYR A C 1
ATOM 773 O O . TYR A 1 96 ? 7.366 -4.644 -15.503 1.00 76.06 96 TYR A O 1
ATOM 781 N N . GLN A 1 97 ? 7.529 -5.792 -17.421 1.00 80.44 97 GLN A N 1
ATOM 782 C CA . GLN A 1 97 ? 6.109 -6.129 -17.538 1.00 80.44 97 GLN A CA 1
ATOM 783 C C . GLN A 1 97 ? 5.632 -7.020 -16.375 1.00 80.44 97 GLN A C 1
ATOM 785 O O . GLN A 1 97 ? 4.564 -6.786 -15.805 1.00 80.44 97 GLN A O 1
ATOM 790 N N . ASP A 1 98 ? 6.439 -8.007 -15.974 1.00 79.25 98 ASP A N 1
ATOM 791 C CA . ASP A 1 98 ? 6.181 -8.872 -14.819 1.00 79.25 98 ASP A CA 1
ATOM 792 C C . ASP A 1 98 ? 6.170 -8.073 -13.512 1.00 79.25 98 ASP A C 1
ATOM 794 O O . ASP A 1 98 ? 5.312 -8.303 -12.660 1.00 79.25 98 ASP A O 1
ATOM 798 N N . VAL A 1 99 ? 7.095 -7.116 -13.372 1.00 81.38 99 VAL A N 1
ATOM 799 C CA . VAL A 1 99 ? 7.177 -6.216 -12.212 1.00 81.38 99 VAL A CA 1
ATOM 800 C C . VAL A 1 99 ? 5.910 -5.377 -12.084 1.00 81.38 99 VAL A C 1
ATOM 802 O O . VAL A 1 99 ? 5.311 -5.360 -11.011 1.00 81.38 99 VAL A O 1
ATOM 805 N N . LEU A 1 100 ? 5.471 -4.727 -13.166 1.00 81.81 100 LEU A N 1
ATOM 806 C CA . LEU A 1 100 ? 4.246 -3.926 -13.154 1.00 81.81 100 LEU A CA 1
ATOM 807 C C . LEU A 1 100 ? 3.011 -4.787 -12.876 1.00 81.81 100 LEU A C 1
ATOM 809 O O . LEU A 1 100 ? 2.162 -4.401 -12.078 1.00 81.81 100 LEU A O 1
ATOM 813 N N . THR A 1 101 ? 2.934 -5.982 -13.464 1.00 82.88 101 THR A N 1
ATOM 814 C CA . THR A 1 101 ? 1.815 -6.909 -13.229 1.00 82.88 101 THR A CA 1
ATOM 815 C C . THR A 1 101 ? 1.745 -7.350 -11.767 1.00 82.88 101 THR A C 1
ATOM 817 O O . THR A 1 101 ? 0.672 -7.337 -11.163 1.00 82.88 101 THR A O 1
ATOM 820 N N . ALA A 1 102 ? 2.890 -7.700 -11.173 1.00 80.69 102 ALA A N 1
ATOM 821 C CA . ALA A 1 102 ? 2.961 -8.053 -9.761 1.00 80.69 102 ALA A CA 1
ATOM 822 C C . ALA A 1 102 ? 2.616 -6.858 -8.859 1.00 80.69 102 ALA A C 1
ATOM 824 O O . ALA A 1 102 ? 1.893 -7.040 -7.884 1.00 80.69 102 ALA A O 1
ATOM 825 N N . ALA A 1 103 ? 3.081 -5.651 -9.198 1.00 83.19 103 ALA A N 1
ATOM 826 C CA . ALA A 1 103 ? 2.764 -4.428 -8.465 1.00 83.19 103 ALA A CA 1
ATOM 827 C C . ALA A 1 103 ? 1.251 -4.150 -8.468 1.00 83.19 103 ALA A C 1
ATOM 829 O O . ALA A 1 103 ? 0.646 -4.085 -7.404 1.00 83.19 103 ALA A O 1
ATOM 830 N N . MET A 1 104 ? 0.606 -4.129 -9.642 1.00 85.25 104 MET A N 1
ATOM 831 C CA . MET A 1 104 ? -0.846 -3.913 -9.768 1.00 85.25 104 MET A CA 1
ATOM 832 C C . MET A 1 104 ? -1.666 -4.916 -8.951 1.00 85.25 104 MET A C 1
ATOM 834 O O . MET A 1 104 ? -2.696 -4.574 -8.368 1.00 85.25 104 MET A O 1
ATOM 838 N N . GLN A 1 105 ? -1.213 -6.170 -8.901 1.00 83.25 105 GLN A N 1
ATOM 839 C CA . GLN A 1 105 ? -1.882 -7.193 -8.114 1.00 83.25 105 GLN A CA 1
ATOM 840 C C . GLN A 1 105 ? -1.717 -6.975 -6.605 1.00 83.25 105 GLN A C 1
ATOM 842 O O . GLN A 1 105 ? -2.661 -7.235 -5.859 1.00 83.25 105 GLN A O 1
ATOM 847 N N . ARG A 1 106 ? -0.553 -6.500 -6.149 1.00 84.50 106 ARG A N 1
ATOM 848 C CA . ARG A 1 106 ? -0.336 -6.151 -4.736 1.00 84.50 106 ARG A CA 1
ATOM 849 C C . ARG A 1 106 ? -1.231 -4.991 -4.317 1.00 84.50 106 ARG A C 1
ATOM 851 O O . ARG A 1 106 ? -1.912 -5.131 -3.308 1.00 84.50 106 ARG A O 1
ATOM 858 N N . GLU A 1 107 ? -1.328 -3.952 -5.142 1.00 88.50 107 GLU A N 1
ATOM 859 C CA . GLU A 1 107 ? -2.220 -2.813 -4.892 1.00 88.50 107 GLU A CA 1
ATOM 860 C C . GLU A 1 107 ? -3.691 -3.231 -4.801 1.00 88.50 107 GLU A C 1
ATOM 862 O O . GLU A 1 107 ? -4.417 -2.833 -3.893 1.00 88.50 107 GLU A O 1
ATOM 867 N N . LYS A 1 108 ? -4.137 -4.127 -5.693 1.00 86.75 108 LYS A N 1
ATOM 868 C CA . LYS A 1 108 ? -5.491 -4.701 -5.626 1.00 86.75 108 LYS A CA 1
ATOM 869 C C . LYS A 1 108 ? -5.738 -5.434 -4.304 1.00 86.75 108 LYS A C 1
ATOM 871 O O . LYS A 1 108 ? -6.799 -5.277 -3.706 1.00 86.75 108 LYS A O 1
ATOM 876 N N . ILE A 1 109 ? -4.770 -6.233 -3.858 1.00 80.94 109 ILE A N 1
ATOM 877 C CA . ILE A 1 109 ? -4.872 -6.988 -2.604 1.00 80.94 109 ILE A CA 1
ATOM 878 C C . ILE A 1 109 ? -4.882 -6.042 -1.399 1.00 80.94 109 ILE A C 1
ATOM 880 O O . ILE A 1 109 ? -5.661 -6.260 -0.474 1.00 80.94 109 ILE A O 1
ATOM 884 N N . ALA A 1 110 ? -4.058 -4.992 -1.406 1.00 79.81 110 ALA A N 1
ATOM 885 C CA . ALA A 1 110 ? -4.023 -3.990 -0.345 1.00 79.81 110 ALA A CA 1
ATOM 886 C C . ALA A 1 110 ? -5.352 -3.215 -0.268 1.00 79.81 110 ALA A C 1
ATOM 888 O O . ALA A 1 110 ? -5.946 -3.113 0.808 1.00 79.81 110 ALA A O 1
ATOM 889 N N . TYR A 1 111 ? -5.901 -2.801 -1.414 1.00 87.31 111 TYR A N 1
ATOM 890 C CA . TYR A 1 111 ? -7.247 -2.232 -1.512 1.00 87.31 111 TYR A CA 1
ATOM 891 C C . TYR A 1 111 ? -8.316 -3.147 -0.892 1.00 87.31 111 TYR A C 1
ATOM 893 O O . TYR A 1 111 ? -9.085 -2.720 -0.028 1.00 87.31 111 TYR A O 1
ATOM 901 N N . GLU A 1 112 ? -8.361 -4.416 -1.307 1.00 82.88 112 GLU A N 1
ATOM 902 C CA . GLU A 1 112 ? -9.342 -5.395 -0.820 1.00 82.88 112 GLU A CA 1
ATOM 903 C C . GLU A 1 112 ? -9.178 -5.681 0.672 1.00 82.88 112 GLU A C 1
ATOM 905 O O . GLU A 1 112 ? -10.172 -5.815 1.389 1.00 82.88 112 GLU A O 1
ATOM 910 N N . PHE A 1 113 ? -7.935 -5.737 1.150 1.00 78.25 113 PHE A N 1
ATOM 911 C CA . PHE A 1 113 ? -7.620 -5.863 2.564 1.00 78.25 113 PHE A CA 1
ATOM 912 C C . PHE A 1 113 ? -8.197 -4.685 3.353 1.00 78.25 113 PHE A C 1
ATOM 914 O O . PHE A 1 113 ? -8.927 -4.899 4.322 1.00 78.25 113 PHE A O 1
ATOM 921 N N . TYR A 1 114 ? -7.944 -3.450 2.921 1.00 82.25 114 TYR A N 1
ATOM 922 C CA . TYR A 1 114 ? -8.425 -2.260 3.616 1.00 82.25 114 TYR A CA 1
ATOM 923 C C . TYR A 1 114 ? -9.953 -2.116 3.584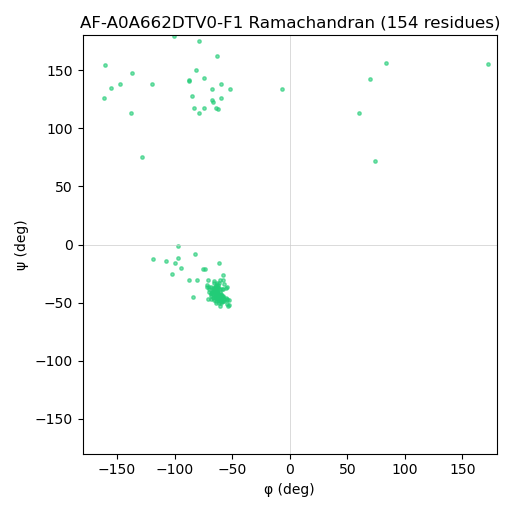 1.00 82.25 114 TYR A C 1
ATOM 925 O O . TYR A 1 114 ? -10.553 -1.812 4.619 1.00 82.25 114 TYR A O 1
ATOM 933 N N . GLN A 1 115 ? -10.602 -2.438 2.460 1.00 84.62 115 GLN A N 1
ATOM 934 C CA . GLN A 1 115 ? -12.068 -2.544 2.372 1.00 84.62 115 GLN A CA 1
ATOM 935 C C . GLN A 1 115 ? -12.618 -3.624 3.318 1.00 84.62 115 GLN A C 1
ATOM 937 O O . GLN A 1 115 ? -13.563 -3.385 4.075 1.00 84.62 115 GLN A O 1
ATOM 942 N N . GLY A 1 116 ? -11.983 -4.800 3.323 1.00 76.12 116 GLY A N 1
ATOM 943 C CA . GLY A 1 116 ? -12.257 -5.903 4.242 1.00 76.12 116 GLY A CA 1
ATOM 944 C C . GLY A 1 116 ? -12.214 -5.467 5.694 1.00 76.12 116 GLY A C 1
ATOM 945 O O . GLY A 1 116 ? -13.143 -5.733 6.460 1.00 76.12 116 GLY A O 1
ATOM 946 N N . MET A 1 117 ? -11.165 -4.740 6.066 1.00 74.38 117 MET A N 1
ATOM 947 C CA . MET A 1 117 ? -11.003 -4.291 7.436 1.00 74.38 117 MET A CA 1
ATOM 948 C C . MET A 1 117 ? -12.006 -3.216 7.829 1.00 74.38 117 MET A C 1
ATOM 950 O O . MET A 1 117 ? -12.579 -3.298 8.916 1.00 74.38 117 MET A O 1
ATOM 954 N N . ALA A 1 118 ? -12.282 -2.264 6.939 1.00 81.75 118 ALA A N 1
ATOM 955 C CA . ALA A 1 118 ? -13.292 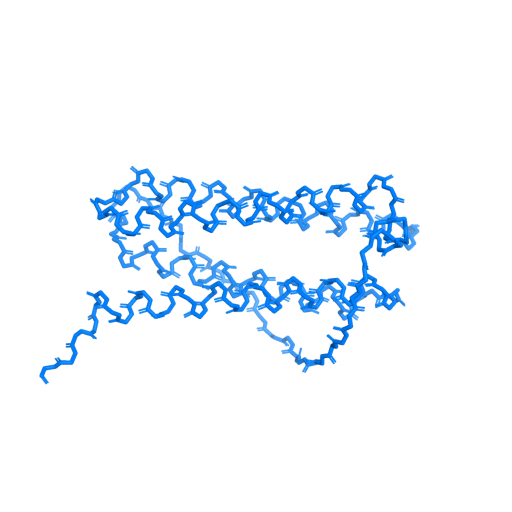-1.235 7.155 1.00 81.75 118 ALA A CA 1
ATOM 956 C C . ALA A 1 118 ? -14.693 -1.823 7.426 1.00 81.75 118 ALA A C 1
ATOM 958 O O . ALA A 1 118 ? -15.477 -1.238 8.175 1.00 81.75 118 ALA A O 1
ATOM 959 N N . ALA A 1 119 ? -15.010 -2.992 6.861 1.00 79.62 119 ALA A N 1
ATOM 960 C CA . ALA A 1 119 ? -16.278 -3.683 7.095 1.00 79.62 119 ALA A CA 1
ATOM 961 C C . ALA A 1 119 ? -16.366 -4.384 8.467 1.00 79.62 119 ALA A C 1
ATOM 963 O O . ALA A 1 119 ? -17.468 -4.662 8.943 1.00 79.62 119 ALA A O 1
ATOM 964 N N . LEU A 1 120 ? -15.227 -4.686 9.099 1.00 70.88 120 LEU A N 1
ATOM 965 C CA . LEU A 1 120 ? -15.149 -5.448 10.352 1.00 70.88 120 LEU A CA 1
ATOM 966 C C . LEU A 1 120 ? -14.959 -4.568 11.595 1.00 70.88 120 LEU A C 1
ATOM 968 O O . LEU A 1 120 ? -15.152 -5.043 12.717 1.00 70.88 120 LEU A O 1
ATOM 972 N N . VAL A 1 121 ? -14.572 -3.305 11.418 1.00 70.69 121 VAL A N 1
ATOM 973 C CA . VAL A 1 121 ? -14.386 -2.351 12.516 1.00 70.69 121 VAL A CA 1
ATOM 974 C C . VAL A 1 121 ? -15.696 -1.640 12.859 1.00 70.69 121 VAL A C 1
ATOM 976 O O . VAL A 1 121 ? -16.487 -1.297 11.985 1.00 70.69 121 VAL A O 1
ATOM 979 N N . SER A 1 122 ? -15.938 -1.425 14.155 1.00 74.62 122 SER A N 1
ATOM 980 C CA . SER A 1 122 ? -17.123 -0.699 14.650 1.00 74.62 122 SER A CA 1
ATOM 981 C C . SER A 1 122 ? -16.851 0.777 14.950 1.00 74.62 122 SER A C 1
ATOM 983 O O . SER A 1 122 ? -17.790 1.522 15.195 1.00 74.62 122 SER A O 1
ATOM 985 N N . ASP A 1 123 ? -15.581 1.186 14.974 1.00 75.88 123 ASP A N 1
ATOM 986 C CA . ASP A 1 123 ? -15.179 2.578 15.174 1.00 75.88 123 ASP A CA 1
ATOM 987 C C . ASP A 1 123 ? -15.241 3.331 13.837 1.00 75.88 123 ASP A C 1
ATOM 989 O O . ASP A 1 123 ? -14.526 2.991 12.890 1.00 75.88 123 ASP A O 1
ATOM 993 N N . ASP A 1 124 ? -16.098 4.351 13.761 1.00 78.31 124 ASP A N 1
ATOM 994 C CA . ASP A 1 124 ? -16.351 5.103 12.527 1.00 78.31 124 ASP A CA 1
ATOM 995 C C . ASP A 1 124 ? -15.126 5.893 12.039 1.00 78.31 124 ASP A C 1
ATOM 997 O O . ASP A 1 124 ? -14.923 6.045 10.831 1.00 78.31 124 ASP A O 1
ATOM 1001 N N . LYS A 1 125 ? -14.2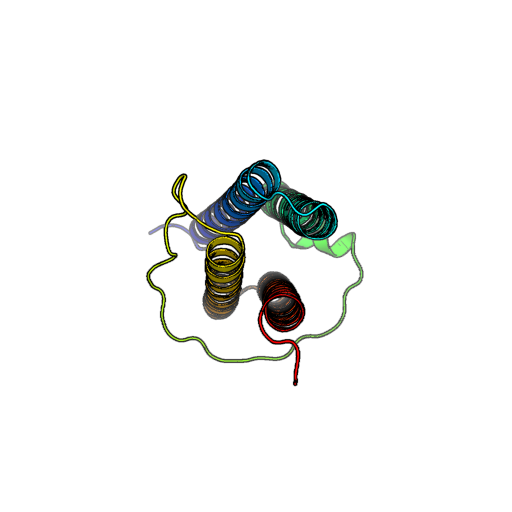72 6.367 12.955 1.00 73.56 125 LYS A N 1
ATOM 1002 C CA . LYS A 1 125 ? -13.066 7.132 12.604 1.00 73.56 125 LYS A CA 1
ATOM 1003 C C . LYS A 1 125 ? -12.028 6.219 11.964 1.00 73.56 125 LYS A C 1
ATOM 1005 O O . LYS A 1 125 ? -11.478 6.530 10.908 1.00 73.56 125 LYS A O 1
ATOM 1010 N N . LEU A 1 126 ? -11.789 5.067 12.583 1.00 72.75 126 LEU A N 1
ATOM 1011 C CA . LEU A 1 126 ? -10.894 4.047 12.054 1.00 72.75 126 LEU A CA 1
ATOM 1012 C C . LEU A 1 126 ? -11.393 3.513 10.714 1.00 72.75 126 LEU A C 1
ATOM 1014 O O . LEU A 1 126 ? -10.604 3.339 9.786 1.00 72.75 126 LEU A O 1
ATOM 1018 N N . LYS A 1 127 ? -12.702 3.274 10.606 1.00 82.56 127 LYS A N 1
ATOM 1019 C CA . LYS A 1 127 ? -13.329 2.880 9.349 1.00 82.56 127 LYS A CA 1
ATOM 1020 C C . LYS A 1 127 ? -13.017 3.884 8.241 1.00 82.56 127 LYS A C 1
ATOM 1022 O O . LYS A 1 127 ? -12.599 3.472 7.164 1.00 82.56 127 LYS A O 1
ATOM 1027 N N . GLY A 1 128 ? -13.151 5.182 8.519 1.00 78.81 128 GLY A N 1
ATOM 1028 C CA . GLY A 1 128 ? -12.797 6.244 7.575 1.00 78.81 128 GLY A CA 1
ATOM 1029 C C . GLY A 1 128 ? -11.331 6.192 7.134 1.00 78.81 128 GLY A C 1
ATOM 1030 O O . GLY A 1 128 ? -11.051 6.276 5.941 1.00 78.81 128 GLY A O 1
ATOM 1031 N N . ILE A 1 129 ? -10.399 5.975 8.067 1.00 77.00 129 ILE A N 1
ATOM 1032 C CA . ILE A 1 129 ? -8.967 5.832 7.749 1.00 77.00 129 ILE A CA 1
ATOM 1033 C C . ILE A 1 129 ? -8.713 4.636 6.827 1.00 77.00 129 ILE A C 1
ATOM 1035 O O . ILE A 1 129 ? -8.009 4.774 5.830 1.00 77.00 129 ILE A O 1
ATOM 1039 N N . LEU A 1 130 ? -9.279 3.471 7.149 1.00 81.06 130 LEU A N 1
ATOM 1040 C CA . LEU A 1 130 ? -9.091 2.253 6.358 1.00 81.06 130 LEU A CA 1
ATOM 1041 C C . LEU A 1 130 ? -9.660 2.421 4.945 1.00 81.06 130 LEU A C 1
ATOM 1043 O O . LEU A 1 130 ? -9.012 2.048 3.975 1.00 81.06 130 LEU A O 1
ATOM 1047 N N . LEU A 1 131 ? -10.830 3.049 4.809 1.00 85.44 131 LEU A N 1
ATOM 1048 C CA . LEU A 1 131 ? -11.396 3.362 3.496 1.00 85.44 131 LEU A CA 1
ATOM 1049 C C . LEU A 1 131 ? -10.518 4.346 2.714 1.00 85.44 131 LEU A C 1
ATOM 1051 O O . LEU A 1 131 ? -10.345 4.171 1.511 1.00 85.44 131 LEU A O 1
ATOM 1055 N N . LYS A 1 132 ? -9.911 5.330 3.389 1.00 79.75 132 LYS A N 1
ATOM 1056 C CA . LYS A 1 132 ? -8.984 6.263 2.744 1.00 79.75 132 LYS A CA 1
ATOM 1057 C C . LYS A 1 132 ? -7.725 5.569 2.234 1.00 79.75 132 LYS A C 1
ATOM 1059 O O . LYS A 1 132 ? -7.309 5.855 1.117 1.00 79.75 132 LYS A O 1
ATOM 1064 N N . LEU A 1 133 ? -7.148 4.660 3.020 1.00 75.94 133 LEU A N 1
ATOM 1065 C CA . LEU A 1 133 ? -6.012 3.846 2.579 1.00 75.94 133 LEU A CA 1
ATOM 1066 C C . LEU A 1 133 ? -6.399 2.998 1.367 1.00 75.94 133 LEU A C 1
ATOM 1068 O O . LEU A 1 133 ? -5.708 3.037 0.361 1.00 75.94 133 LEU A O 1
ATOM 1072 N N . ALA A 1 134 ? -7.571 2.355 1.390 1.00 85.25 134 ALA A N 1
ATOM 1073 C CA . ALA A 1 134 ? -8.065 1.631 0.222 1.00 85.25 134 ALA A CA 1
ATOM 1074 C C . ALA A 1 134 ? -8.113 2.525 -1.038 1.00 85.25 134 ALA A C 1
ATOM 1076 O O . ALA A 1 134 ? -7.621 2.140 -2.096 1.00 85.25 134 ALA A O 1
ATOM 1077 N N . GLU A 1 135 ? -8.672 3.735 -0.949 1.00 84.19 135 GLU A N 1
ATOM 1078 C CA . GLU A 1 135 ? -8.694 4.671 -2.085 1.00 84.19 135 GLU A CA 1
ATOM 1079 C C . GLU A 1 135 ? -7.292 5.009 -2.613 1.00 84.19 135 GLU A C 1
ATOM 1081 O O . GLU A 1 135 ? -7.118 5.130 -3.829 1.00 84.19 135 GLU A O 1
ATOM 1086 N N . VAL A 1 136 ? -6.307 5.149 -1.721 1.00 76.12 136 VAL A N 1
ATOM 1087 C CA . VAL A 1 136 ? -4.909 5.401 -2.093 1.00 76.12 136 VAL A CA 1
ATOM 1088 C C . VAL A 1 136 ? -4.336 4.215 -2.872 1.00 76.12 136 VAL A C 1
ATOM 1090 O O . VAL A 1 136 ? -3.862 4.430 -3.989 1.00 76.12 136 VAL A O 1
ATOM 1093 N N . GLU A 1 137 ? -4.503 2.981 -2.387 1.00 86.19 137 GLU A N 1
ATOM 1094 C CA . GL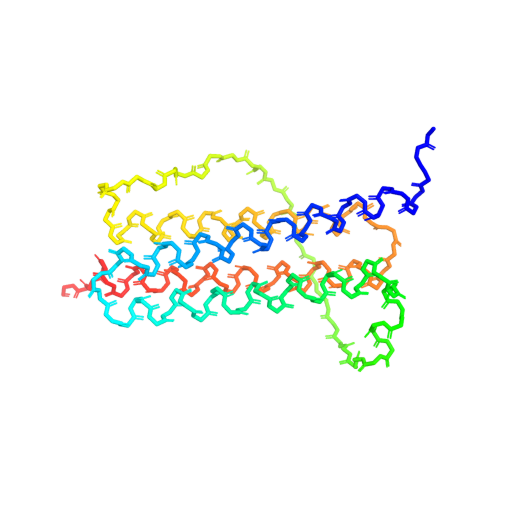U A 1 137 ? -4.003 1.782 -3.087 1.00 86.19 137 GLU A CA 1
ATOM 1095 C C . GLU A 1 137 ? -4.680 1.577 -4.447 1.00 86.19 137 GLU A C 1
ATOM 1097 O O . GLU A 1 137 ? -4.057 1.213 -5.447 1.00 86.19 137 GLU A O 1
ATOM 1102 N N . MET A 1 138 ? -5.974 1.894 -4.552 1.00 90.62 138 MET A N 1
ATOM 1103 C CA . MET A 1 138 ? -6.648 1.910 -5.853 1.00 90.62 138 MET A CA 1
ATOM 1104 C C . MET A 1 138 ? -6.033 2.965 -6.791 1.00 90.62 138 MET A C 1
ATOM 1106 O O . MET A 1 138 ? -5.880 2.733 -7.994 1.00 90.62 138 MET A O 1
ATOM 1110 N N . GLY A 1 139 ? -5.645 4.122 -6.254 1.00 81.12 139 GLY A N 1
ATOM 1111 C CA . GLY A 1 139 ? -4.898 5.152 -6.973 1.00 81.12 139 GLY A CA 1
ATOM 1112 C C . GLY A 1 139 ? -3.536 4.661 -7.475 1.00 81.12 139 GLY A C 1
ATOM 1113 O O . GLY A 1 139 ? -3.222 4.865 -8.655 1.00 81.12 139 GLY A O 1
ATOM 1114 N N . HIS A 1 140 ? -2.765 3.977 -6.625 1.00 83.12 140 HIS A N 1
ATOM 1115 C CA . HIS A 1 140 ? -1.494 3.344 -6.986 1.00 83.12 140 HIS A CA 1
ATOM 1116 C C . HIS A 1 140 ? -1.679 2.317 -8.104 1.00 83.12 140 HIS A C 1
ATOM 1118 O O . HIS A 1 140 ? -0.997 2.391 -9.131 1.00 83.12 140 HIS A O 1
ATOM 1124 N N . LYS A 1 141 ? -2.669 1.424 -7.973 1.00 89.31 141 LYS A N 1
ATOM 1125 C CA . LYS A 1 141 ? -3.012 0.443 -9.008 1.00 89.31 141 LYS A CA 1
ATOM 1126 C C . LYS A 1 141 ? -3.283 1.116 -10.352 1.00 89.31 141 LYS A C 1
ATOM 1128 O O . LYS A 1 141 ? -2.679 0.746 -11.356 1.00 89.31 141 LYS A O 1
ATOM 1133 N N . ASN A 1 142 ? -4.146 2.131 -10.369 1.00 86.25 142 ASN A N 1
ATOM 1134 C CA . ASN A 1 142 ? -4.504 2.845 -11.596 1.00 86.25 142 ASN A CA 1
ATOM 1135 C C . ASN A 1 142 ? -3.292 3.565 -12.215 1.00 86.25 142 ASN A C 1
ATOM 1137 O O . ASN A 1 142 ? -3.197 3.705 -13.434 1.00 86.25 142 ASN A O 1
ATOM 1141 N N . ARG A 1 143 ? -2.361 4.059 -11.387 1.00 83.62 143 ARG A N 1
ATOM 1142 C CA . ARG A 1 143 ? -1.102 4.656 -11.852 1.00 83.62 143 ARG A CA 1
ATOM 1143 C C . ARG A 1 143 ? -0.202 3.612 -12.515 1.00 83.62 143 ARG A C 1
ATOM 1145 O O . ARG A 1 143 ? 0.366 3.900 -13.565 1.00 83.62 143 ARG A O 1
ATOM 1152 N N . LEU A 1 144 ? -0.099 2.421 -11.933 1.00 85.81 144 LEU A N 1
ATOM 1153 C CA . LEU A 1 144 ? 0.662 1.305 -12.495 1.00 85.81 144 LEU A CA 1
ATOM 1154 C C . LEU A 1 144 ? 0.042 0.777 -13.798 1.00 85.81 144 LEU A C 1
ATOM 1156 O O . LEU A 1 144 ? 0.788 0.461 -14.720 1.00 85.81 144 LEU A O 1
ATOM 1160 N N . GLU A 1 145 ? -1.290 0.741 -13.904 1.00 85.94 145 GLU A N 1
ATOM 1161 C CA . GLU A 1 145 ? -1.999 0.381 -15.144 1.00 85.94 145 GLU A CA 1
ATOM 1162 C C . GLU A 1 145 ? -1.673 1.351 -16.280 1.00 85.94 145 GLU A C 1
ATOM 1164 O O . GLU A 1 145 ? -1.301 0.910 -17.364 1.00 85.94 145 GLU A O 1
ATOM 1169 N N . ARG A 1 146 ? -1.697 2.665 -16.018 1.00 84.12 146 ARG A N 1
ATOM 1170 C CA . ARG A 1 146 ? -1.303 3.668 -17.023 1.00 84.12 146 ARG A CA 1
ATOM 1171 C C . ARG A 1 146 ? 0.146 3.506 -17.474 1.00 84.12 146 ARG A C 1
ATOM 1173 O O . ARG A 1 146 ? 0.409 3.515 -18.669 1.00 84.12 146 ARG A O 1
ATOM 1180 N N . LEU A 1 147 ? 1.074 3.299 -16.535 1.00 81.62 147 LEU A N 1
ATOM 1181 C CA . LEU A 1 147 ? 2.481 3.040 -16.871 1.00 81.62 147 LEU A CA 1
ATOM 1182 C C . LEU A 1 147 ? 2.639 1.777 -17.727 1.00 81.62 147 LEU A C 1
ATOM 1184 O O . LEU A 1 147 ? 3.461 1.736 -18.636 1.00 81.62 147 LEU A O 1
ATOM 1188 N N . TYR A 1 148 ? 1.857 0.737 -17.442 1.00 82.69 148 TYR A N 1
ATOM 1189 C CA . TYR A 1 148 ? 1.867 -0.489 -18.229 1.00 82.69 148 TYR A CA 1
ATOM 1190 C C . TYR A 1 148 ? 1.350 -0.252 -19.656 1.00 82.69 148 TYR A C 1
ATOM 1192 O O . TYR A 1 148 ? 1.954 -0.731 -20.616 1.00 82.69 148 TYR A O 1
ATOM 1200 N N . GLU A 1 149 ? 0.248 0.481 -19.808 1.00 82.69 149 GLU A N 1
ATOM 1201 C CA . GLU A 1 149 ? -0.313 0.827 -21.116 1.00 82.69 149 GLU A CA 1
ATOM 1202 C C . GLU A 1 149 ? 0.666 1.670 -21.941 1.00 82.69 149 GLU A C 1
ATOM 1204 O O . GLU A 1 149 ? 0.961 1.310 -23.077 1.00 82.69 149 GLU A O 1
ATOM 1209 N N . GLU A 1 150 ? 1.252 2.719 -21.360 1.00 81.38 150 GLU A N 1
ATOM 1210 C CA . GLU A 1 150 ? 2.206 3.605 -22.043 1.00 81.38 150 GLU A CA 1
ATOM 1211 C C . GLU A 1 150 ? 3.442 2.857 -22.578 1.00 81.38 150 GLU A C 1
ATOM 1213 O O . GLU A 1 150 ? 3.927 3.150 -23.674 1.00 81.38 150 GLU A O 1
ATOM 1218 N N . GLU A 1 151 ? 3.944 1.872 -21.830 1.00 77.12 151 GLU A N 1
ATOM 1219 C CA . GLU A 1 151 ? 5.186 1.159 -22.152 1.00 77.12 151 GLU A CA 1
ATOM 1220 C C . GLU A 1 151 ? 4.981 -0.049 -23.079 1.00 77.12 151 GLU A C 1
ATOM 1222 O O . GLU A 1 151 ? 5.879 -0.392 -23.852 1.00 77.12 151 GLU A O 1
ATOM 1227 N N . PHE A 1 152 ? 3.820 -0.713 -23.011 1.00 78.00 152 PHE A N 1
ATOM 1228 C CA . PHE A 1 152 ? 3.572 -1.981 -23.715 1.00 78.00 152 PHE A CA 1
ATOM 1229 C C . PHE A 1 152 ? 2.434 -1.923 -24.743 1.00 78.00 152 PHE A C 1
ATOM 1231 O O . PHE A 1 152 ? 2.328 -2.828 -25.573 1.00 78.00 152 PHE A O 1
ATOM 1238 N N . TYR A 1 153 ? 1.624 -0.864 -24.735 1.00 68.81 153 TYR A N 1
ATOM 1239 C CA . TYR A 1 153 ? 0.560 -0.598 -25.701 1.00 68.81 153 TYR A CA 1
ATOM 1240 C C . TYR A 1 153 ? 0.712 0.816 -26.276 1.00 68.81 153 TYR A C 1
ATOM 1242 O O . TYR A 1 153 ? -0.034 1.737 -25.961 1.00 68.81 153 TYR A O 1
ATOM 1250 N N . GLN A 1 154 ? 1.677 0.983 -27.179 1.00 54.38 154 GLN A N 1
ATOM 1251 C CA . GLN A 1 154 ? 1.675 2.121 -28.099 1.00 54.38 154 GLN A CA 1
ATOM 1252 C C . GLN A 1 154 ? 0.682 1.793 -29.226 1.00 54.38 154 GLN A C 1
ATOM 1254 O O . GLN A 1 154 ? 0.900 0.835 -29.973 1.00 54.38 154 GLN A O 1
ATOM 1259 N N . GLU A 1 155 ? -0.433 2.526 -29.313 1.00 43.28 155 GLU A N 1
ATOM 1260 C CA . GLU A 1 155 ? -1.342 2.456 -30.465 1.00 43.28 155 GLU A CA 1
ATOM 1261 C C . GLU A 1 155 ? -0.547 2.655 -31.775 1.00 43.28 155 GLU A C 1
ATOM 1263 O O . GLU A 1 155 ? 0.322 3.525 -31.857 1.00 43.28 155 GLU A O 1
ATOM 1268 N N . PHE A 1 156 ? -0.820 1.798 -32.767 1.00 39.47 156 PHE A N 1
ATOM 1269 C CA . PHE A 1 156 ? -0.289 1.878 -34.136 1.00 39.47 156 PHE A CA 1
ATOM 1270 C C . PHE A 1 156 ? -0.834 3.087 -34.902 1.00 39.47 156 PHE A C 1
ATOM 1272 O O . PHE A 1 156 ? -2.037 3.391 -34.735 1.00 39.47 156 PHE A O 1
#

Mean predicted aligned error: 8.99 Å

Sequence (156 aa):
MASLDERFREIIKIAISNEENAEKFYRDAAAKVKLDHAKTALLELAKEETGHAEFLKKILEQGVEEVLAARQTEEILDFKIVDYLSVKELNEYSNYQDVLTAAMQREKIAYEFYQGMAALVSDDKLKGILLKLAEVEMGHKNRLERLYEEEFYQEF

Nearest PDB structures (foldseek):
  2fzf-assembly1_B  TM=7.222E-01  e=3.787E-04  Pyrococcus furiosus
  2c41-assembly1_C  TM=5.997E-01  e=7.869E-02  Thermosynechococcus vestitus BP-1
  7xa1-assembly1_A-2  TM=6.539E-01  e=2.647E-01  Thermotoga maritima
  1jig-assembly1_A  TM=6.110E-01  e=1.978E-01  Bacillus anthracis
  1n1q-assembly1_A  TM=7.226E-01  e=6.984E-01  Brevibacillus brevis

Solvent-accessible surface area (backbone atoms only — not comparable to full-atom values): 8821 Å² total; per-residue (Å²): 129,80,49,77,66,55,54,49,53,52,52,50,51,52,52,30,51,49,25,52,50,49,21,51,49,24,48,58,47,31,73,70,49,88,50,68,68,59,24,50,54,29,47,50,51,22,52,51,28,50,53,50,25,54,52,44,50,48,34,74,74,63,34,65,66,62,60,44,76,75,48,93,85,85,92,85,88,91,81,90,80,88,84,91,86,80,74,64,82,81,57,98,81,55,48,70,68,51,50,46,55,31,48,34,48,49,24,52,50,50,20,46,49,24,44,52,47,32,73,74,49,88,50,69,68,60,25,51,51,29,45,49,51,17,54,50,27,49,50,51,23,54,53,42,50,51,55,48,39,67,75,75,54,72,84,130

Radius of gyration: 16.85 Å; Cα contacts (8 Å, |Δi|>4): 135; chains: 1; bounding box: 36×33×58 Å

Foldseek 3Di:
DDDLLRVVLVLLVVLLVLLQVLLVLLCVLLVQADDPVSSVLSNVSSVVSVVVSVLSVCCSVPNLVVSCVVPDDDDDDDDDADDDDDQDDDDNPQYPLSSLVSSLNSLVVLLRSLNVVLVVDPDPSSSRVSRVSSVVSVVSNVVSVVVNCVVPPDDD

Secondary structure (DSSP, 8-state):
---HHHHHHHHHHHHHHHHHHHHHHHHHHHHH---HHHHHHHHHHHHHHHHHHHHHHHHHHH-HHHHHHTS---------------PPPP-TT--HHHHHHHHHHHHHHHHHHHHHHHHH---HHHHHHHHHHHHHHHHHHHHHHHHHHHHH----